Protein AF-A0A4Q3CBX9-F1 (afdb_monomer)

Secondary structure (DSSP, 8-state):
--SS-TT--PPPGGG--TT--HHHHHHHHH-TTTTTS--HHHHHHHHHH-HHHHTTTSPPTTPPPPSS-HHHHHHHHHHHHHTT-PPPP-

Radius of gyration: 14.0 Å; Cα contacts (8 Å, |Δi|>4): 80; chains: 1; bounding box: 30×27×42 Å

Solvent-accessible surface area (backbone atoms only — not comparable to full-atom values): 5481 Å² total; per-residue (Å²): 129,80,92,69,59,91,87,70,70,86,76,60,80,78,59,65,56,85,96,54,44,66,18,56,46,44,53,38,62,66,32,40,93,44,48,81,62,41,51,71,71,52,48,29,49,43,54,38,65,33,66,72,60,41,32,46,61,65,52,64,91,97,56,84,54,50,84,86,49,44,61,57,50,16,53,53,44,45,51,42,47,75,71,64,58,73,59,59,88,80

Structure (mmCIF, N/CA/C/O backbone):
data_AF-A0A4Q3CBX9-F1
#
_entry.id   AF-A0A4Q3CBX9-F1
#
loop_
_atom_site.group_PDB
_atom_site.id
_atom_site.type_symbol
_atom_site.label_atom_id
_atom_site.label_alt_id
_atom_site.label_comp_id
_atom_site.label_asym_id
_atom_site.label_entity_id
_atom_site.label_seq_id
_atom_site.pdbx_PDB_ins_code
_atom_site.Cartn_x
_atom_site.Cartn_y
_atom_site.Cartn_z
_atom_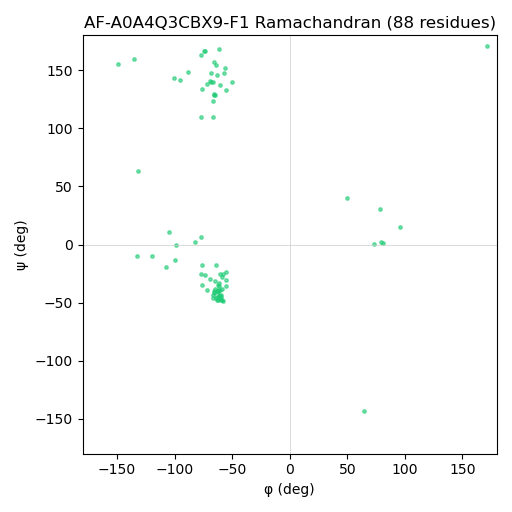site.occupancy
_atom_site.B_iso_or_equiv
_atom_site.auth_seq_id
_atom_site.auth_comp_id
_atom_site.auth_asym_id
_atom_site.auth_atom_id
_atom_site.pdbx_PDB_model_num
ATOM 1 N N . SER A 1 1 ? 2.737 0.526 -28.681 1.00 55.31 1 SER A N 1
ATOM 2 C CA . SER A 1 1 ? 1.996 0.183 -27.450 1.00 55.31 1 SER A CA 1
ATOM 3 C C . SER A 1 1 ? 2.170 1.317 -26.458 1.00 55.31 1 SER A C 1
ATOM 5 O O . SER A 1 1 ? 3.205 1.974 -26.492 1.00 55.31 1 SER A O 1
ATOM 7 N N . ILE A 1 2 ? 1.172 1.599 -25.617 1.00 56.25 2 ILE A N 1
ATOM 8 C CA . ILE A 1 2 ? 1.359 2.544 -24.507 1.00 56.25 2 ILE A CA 1
ATOM 9 C C . ILE A 1 2 ? 2.364 1.895 -23.541 1.00 56.25 2 ILE A C 1
ATOM 11 O O . ILE A 1 2 ? 2.128 0.758 -23.133 1.00 56.25 2 ILE A O 1
ATOM 15 N N . PRO A 1 3 ? 3.500 2.534 -23.213 1.00 69.81 3 PRO A N 1
ATOM 16 C CA . PRO A 1 3 ? 4.444 1.968 -22.259 1.00 69.81 3 PRO A CA 1
ATOM 17 C C . PRO A 1 3 ? 3.801 1.934 -20.866 1.00 69.81 3 PRO A C 1
ATOM 19 O O . PRO A 1 3 ? 3.578 2.975 -20.253 1.00 69.81 3 PRO A O 1
ATOM 22 N N . GLY A 1 4 ? 3.486 0.736 -20.372 1.00 80.19 4 GLY A N 1
ATOM 23 C CA . GLY A 1 4 ? 2.819 0.526 -19.088 1.00 80.19 4 GLY A CA 1
ATOM 24 C C . GLY A 1 4 ? 2.403 -0.932 -18.888 1.00 80.19 4 GLY A C 1
ATOM 25 O O . GLY A 1 4 ? 2.507 -1.745 -19.806 1.00 80.19 4 GLY A O 1
ATOM 26 N N . HIS A 1 5 ? 1.964 -1.272 -17.678 1.00 89.56 5 HIS A N 1
ATOM 27 C CA . HIS A 1 5 ? 1.374 -2.581 -17.400 1.00 89.56 5 HIS A CA 1
ATOM 28 C C . HIS A 1 5 ? 0.032 -2.725 -18.158 1.00 89.56 5 HIS A C 1
ATOM 30 O O . HIS A 1 5 ? -0.718 -1.748 -18.186 1.00 89.56 5 HIS A O 1
ATOM 36 N N . PRO A 1 6 ? -0.309 -3.892 -18.746 1.00 89.56 6 PRO A N 1
ATOM 37 C CA . PRO A 1 6 ? -1.534 -4.067 -19.543 1.00 89.56 6 PRO A CA 1
ATOM 38 C C . PRO A 1 6 ? -2.829 -3.692 -18.811 1.00 89.56 6 PRO A C 1
ATOM 40 O O . PRO A 1 6 ? -3.722 -3.103 -19.406 1.00 89.56 6 PRO A O 1
ATOM 43 N N . GLU A 1 7 ? -2.884 -3.961 -17.506 1.00 90.06 7 GLU A N 1
ATOM 44 C CA . GLU A 1 7 ? -4.040 -3.648 -16.650 1.00 90.06 7 GLU A CA 1
ATOM 45 C C . GLU A 1 7 ? -4.069 -2.192 -16.148 1.00 90.06 7 GLU A C 1
ATOM 47 O O . GLU A 1 7 ? -4.935 -1.824 -15.352 1.00 90.06 7 GLU A O 1
ATOM 52 N N . TRP A 1 8 ? -3.109 -1.346 -16.545 1.00 90.00 8 TRP A N 1
ATOM 53 C CA . TRP A 1 8 ? -3.050 0.027 -16.050 1.00 90.00 8 TRP A CA 1
ATOM 54 C C . TRP A 1 8 ? -4.258 0.845 -16.518 1.00 90.00 8 TRP A C 1
ATOM 56 O O . TRP A 1 8 ? -4.558 0.941 -17.707 1.00 90.00 8 TRP A O 1
ATOM 66 N N . HIS A 1 9 ? -4.899 1.504 -15.560 1.00 89.19 9 HIS A N 1
ATOM 67 C CA . HIS A 1 9 ? -5.930 2.508 -15.775 1.00 89.19 9 HIS A CA 1
ATOM 68 C C . HIS A 1 9 ? -5.880 3.528 -14.633 1.00 89.19 9 HIS A C 1
ATOM 70 O O . HIS A 1 9 ? -5.396 3.238 -13.536 1.00 89.19 9 HIS A O 1
ATOM 76 N N . LEU A 1 10 ? -6.362 4.747 -14.885 1.00 89.56 10 LEU A N 1
ATOM 77 C CA . LEU A 1 10 ? -6.415 5.776 -13.850 1.00 89.56 10 LEU A CA 1
ATOM 78 C C . LEU A 1 10 ? -7.398 5.361 -12.746 1.00 89.56 10 LEU A C 1
ATOM 80 O O . LEU A 1 10 ? -8.556 5.044 -13.024 1.00 89.56 10 LEU A O 1
ATOM 84 N N . ALA A 1 11 ? -6.944 5.407 -11.493 1.00 88.31 11 ALA A N 1
ATOM 85 C CA . ALA A 1 11 ? -7.795 5.116 -10.348 1.00 88.31 11 ALA A CA 1
ATOM 86 C C . ALA A 1 11 ? -8.954 6.135 -10.235 1.00 88.31 11 ALA A C 1
ATOM 88 O O . ALA A 1 11 ? -8.765 7.323 -10.520 1.00 88.31 11 ALA A O 1
ATOM 89 N N . PRO A 1 12 ? -10.150 5.719 -9.775 1.00 89.81 12 PRO A N 1
ATOM 90 C CA . PRO A 1 12 ? -11.253 6.638 -9.508 1.00 89.81 12 PRO A CA 1
ATOM 91 C C . PRO A 1 12 ? -10.861 7.743 -8.518 1.00 89.81 12 PRO A C 1
ATOM 93 O O . PRO A 1 12 ? -10.059 7.524 -7.611 1.00 89.81 12 PRO A O 1
ATOM 96 N N . ARG A 1 13 ? -11.501 8.919 -8.605 1.00 90.31 13 ARG A N 1
ATOM 97 C CA . ARG A 1 13 ? -11.207 10.061 -7.707 1.00 90.31 13 ARG A CA 1
ATOM 98 C C . ARG A 1 13 ? -11.320 9.720 -6.216 1.00 90.31 13 ARG A C 1
ATOM 100 O O . ARG A 1 13 ? -10.604 10.297 -5.406 1.00 90.31 13 ARG A O 1
ATOM 107 N N . SER A 1 14 ? -12.190 8.780 -5.848 1.00 87.94 14 SER A N 1
ATOM 108 C CA . SER A 1 14 ? -12.355 8.303 -4.468 1.00 87.94 14 SER A CA 1
ATOM 109 C C . SER A 1 14 ? -11.114 7.606 -3.897 1.00 87.94 14 SER A C 1
ATOM 111 O O . SER A 1 14 ? -11.006 7.485 -2.678 1.00 87.94 14 SER A O 1
ATOM 113 N N . MET A 1 15 ? -10.180 7.185 -4.756 1.00 90.31 15 MET A N 1
ATOM 114 C CA . MET A 1 15 ? -8.913 6.548 -4.394 1.00 90.31 15 MET A CA 1
ATOM 115 C C . MET A 1 15 ? -7.713 7.508 -4.395 1.00 90.31 15 MET A C 1
ATOM 117 O O . MET A 1 15 ? -6.617 7.083 -4.047 1.00 90.31 15 MET A O 1
ATOM 121 N N . ALA A 1 16 ? -7.888 8.794 -4.723 1.00 92.06 16 ALA A N 1
ATOM 122 C CA . ALA A 1 16 ? -6.786 9.757 -4.756 1.00 92.06 16 ALA A CA 1
ATOM 123 C C . ALA A 1 16 ? -6.110 9.915 -3.380 1.00 92.06 16 ALA A C 1
ATOM 125 O O . ALA A 1 16 ? -6.791 9.995 -2.352 1.00 92.06 16 ALA A O 1
ATOM 126 N N . TRP A 1 17 ? -4.775 9.973 -3.372 1.00 94.19 17 TRP A N 1
ATOM 127 C CA . TRP A 1 17 ? -3.949 10.199 -2.174 1.00 94.19 17 TRP A CA 1
ATOM 128 C C . TRP A 1 17 ? -3.305 11.585 -2.126 1.00 94.19 17 TRP A C 1
ATOM 130 O O . TRP A 1 17 ? -2.915 12.033 -1.053 1.00 94.19 17 TRP A O 1
ATOM 140 N N . GLU A 1 18 ? -3.203 12.275 -3.260 1.00 94.81 18 GLU A N 1
ATOM 141 C CA . GLU A 1 18 ? -2.606 13.607 -3.329 1.00 94.81 18 GLU A CA 1
ATOM 142 C C . GLU A 1 18 ? -3.293 14.579 -2.356 1.00 94.81 18 GLU A C 1
ATOM 144 O O . GLU A 1 18 ? -4.522 14.623 -2.254 1.00 94.81 18 GLU A O 1
ATOM 149 N N . GLY A 1 19 ? -2.483 15.320 -1.595 1.00 94.88 19 GLY A N 1
ATOM 150 C CA . GLY A 1 19 ? -2.950 16.254 -0.567 1.00 94.88 19 GLY A CA 1
ATOM 151 C C . GLY A 1 19 ? -3.490 15.608 0.716 1.00 94.88 19 GLY A C 1
ATOM 152 O O . GLY A 1 19 ? -3.896 16.334 1.622 1.00 94.88 19 GLY A O 1
ATOM 153 N N . LYS A 1 20 ? -3.506 14.272 0.833 1.00 95.62 20 LYS A N 1
ATOM 154 C CA . LYS A 1 20 ? -3.883 13.579 2.072 1.00 95.62 20 LYS A CA 1
ATOM 155 C C . LYS A 1 20 ? -2.676 13.365 2.976 1.00 95.62 20 LYS A C 1
ATOM 157 O O . LYS A 1 20 ? -1.559 13.141 2.520 1.00 95.62 20 LYS A O 1
ATOM 162 N N . THR A 1 21 ? -2.941 13.385 4.272 1.00 97.50 21 THR A N 1
ATOM 163 C CA . THR A 1 21 ? -1.985 12.995 5.303 1.00 97.50 21 THR A CA 1
ATOM 164 C C . THR A 1 21 ? -1.804 11.470 5.339 1.00 97.50 21 THR A C 1
ATOM 166 O O . THR A 1 21 ? -2.595 10.720 4.755 1.00 97.50 21 THR A O 1
ATOM 169 N N . LEU A 1 22 ? -0.771 10.981 6.030 1.00 96.44 22 LEU A N 1
ATOM 170 C CA . LEU A 1 22 ? -0.479 9.544 6.096 1.00 96.44 22 LEU A CA 1
ATOM 171 C C . LEU A 1 22 ? -1.576 8.769 6.839 1.00 96.44 22 LEU A C 1
ATOM 173 O O . LEU A 1 22 ? -1.976 7.690 6.398 1.00 96.44 22 LEU A O 1
ATOM 177 N N . GLY A 1 23 ? -2.109 9.333 7.921 1.00 97.69 23 GLY A N 1
ATOM 178 C CA . GLY A 1 23 ? -3.251 8.801 8.656 1.00 97.69 23 GLY A CA 1
ATOM 179 C C . GLY A 1 23 ? -4.496 8.722 7.777 1.00 97.69 23 GLY A C 1
ATOM 180 O O . GLY A 1 23 ? -5.151 7.680 7.726 1.00 97.69 23 GLY A O 1
ATOM 181 N N . ALA A 1 24 ? -4.777 9.766 6.989 1.00 96.88 24 ALA A N 1
ATOM 182 C CA . ALA A 1 24 ? -5.912 9.772 6.067 1.00 96.88 24 ALA A CA 1
ATOM 183 C C . ALA A 1 24 ? -5.782 8.724 4.946 1.00 96.88 24 ALA A C 1
ATOM 185 O O . ALA A 1 24 ? -6.781 8.102 4.573 1.00 96.88 24 ALA A O 1
ATOM 186 N N . ILE A 1 25 ? -4.573 8.507 4.415 1.00 96.81 25 ILE A N 1
ATOM 187 C CA . ILE A 1 25 ? -4.299 7.450 3.428 1.00 96.81 25 ILE A CA 1
ATOM 188 C C . ILE A 1 25 ? -4.470 6.068 4.065 1.00 96.81 25 ILE A C 1
ATOM 190 O O . ILE A 1 25 ? -5.144 5.211 3.496 1.00 96.81 25 ILE A O 1
ATOM 194 N N . CYS A 1 26 ? -3.929 5.855 5.264 1.00 97.44 26 CYS A N 1
ATOM 195 C CA . CYS A 1 26 ? -4.071 4.594 5.986 1.00 97.44 26 CYS A CA 1
ATOM 196 C C . CYS A 1 26 ? -5.544 4.240 6.243 1.00 97.44 26 CYS A C 1
ATOM 198 O O . CYS A 1 26 ? -5.988 3.136 5.918 1.00 97.44 26 CYS A O 1
ATOM 200 N N . GLU A 1 27 ? -6.340 5.192 6.740 1.00 97.06 27 GLU A N 1
ATOM 201 C CA . GLU A 1 27 ? -7.774 4.971 6.939 1.00 97.06 27 GLU A CA 1
ATOM 202 C C . GLU A 1 27 ? -8.511 4.744 5.611 1.00 97.06 27 GLU A C 1
ATOM 204 O O . GLU A 1 27 ? -9.470 3.976 5.551 1.00 97.06 27 GLU A O 1
ATOM 209 N N . GLN A 1 28 ? -8.054 5.353 4.513 1.00 96.00 28 GLN A N 1
ATOM 210 C CA . GLN A 1 28 ? -8.593 5.088 3.178 1.00 96.00 28 GLN A CA 1
ATOM 211 C C . GLN A 1 28 ? -8.317 3.667 2.687 1.00 96.00 28 GLN A C 1
ATOM 213 O O . GLN A 1 28 ? -9.216 3.045 2.128 1.00 96.00 28 GLN A O 1
ATOM 218 N N . ILE A 1 29 ? -7.110 3.144 2.906 1.00 96.19 29 ILE A N 1
ATOM 219 C CA . ILE A 1 29 ? -6.734 1.774 2.524 1.00 96.19 29 ILE A CA 1
ATOM 220 C C . ILE A 1 29 ? -7.611 0.744 3.255 1.00 96.19 29 ILE A C 1
ATOM 222 O O . ILE A 1 29 ? -7.988 -0.277 2.677 1.00 96.19 29 ILE A O 1
ATOM 226 N N . LYS A 1 30 ? -7.977 1.023 4.511 1.00 96.25 30 LYS A N 1
ATOM 227 C CA . LYS A 1 30 ? -8.832 0.159 5.344 1.00 96.25 30 LYS A CA 1
ATOM 228 C C . LYS A 1 30 ? -10.320 0.251 4.988 1.00 96.25 30 LYS A C 1
ATOM 230 O O . LYS A 1 30 ? -11.076 -0.686 5.247 1.00 96.25 30 LYS A O 1
ATOM 235 N N . ASP A 1 31 ? -10.757 1.372 4.422 1.00 96.38 31 ASP A N 1
ATOM 236 C CA . ASP A 1 31 ? -12.163 1.629 4.129 1.00 96.38 31 ASP A CA 1
ATOM 237 C C . ASP A 1 31 ? -12.636 0.869 2.883 1.00 96.38 31 ASP A C 1
ATOM 239 O O . ASP A 1 31 ? -12.324 1.216 1.741 1.00 96.38 31 ASP A O 1
ATOM 243 N N . ARG A 1 32 ? -13.490 -0.136 3.105 1.00 95.56 32 ARG A N 1
ATOM 244 C CA . ARG A 1 32 ? -14.052 -0.989 2.048 1.00 95.56 32 ARG A CA 1
ATOM 245 C C . ARG A 1 32 ? -14.826 -0.218 0.978 1.00 95.56 32 ARG A C 1
ATOM 247 O O . ARG A 1 32 ? -14.918 -0.685 -0.155 1.00 95.56 32 ARG A O 1
ATOM 254 N N . LYS A 1 33 ? -15.362 0.965 1.295 1.00 93.75 33 LYS A N 1
ATOM 255 C CA . LYS A 1 33 ? -16.064 1.819 0.322 1.00 93.75 33 LYS A CA 1
ATOM 256 C C . LYS A 1 33 ? -15.106 2.557 -0.613 1.00 93.75 33 LYS A C 1
ATOM 258 O O . LYS A 1 33 ? -15.534 3.043 -1.656 1.00 93.75 33 LYS A O 1
ATOM 263 N N . ARG A 1 34 ? -13.825 2.655 -0.246 1.00 92.88 34 ARG A N 1
ATOM 264 C CA . ARG A 1 34 ? -12.801 3.417 -0.976 1.00 92.88 34 ARG A CA 1
ATOM 265 C C . ARG A 1 34 ? -11.627 2.572 -1.466 1.00 92.88 34 ARG A C 1
ATOM 267 O O . ARG A 1 34 ? -10.864 3.069 -2.280 1.00 92.88 34 ARG A O 1
ATOM 274 N N . ASN A 1 35 ? -11.504 1.311 -1.052 1.00 94.31 35 ASN A N 1
ATOM 275 C CA . ASN A 1 35 ? -10.415 0.409 -1.456 1.00 94.31 35 ASN A CA 1
ATOM 276 C C . ASN A 1 35 ? -10.830 -0.670 -2.486 1.00 94.31 35 ASN A C 1
ATOM 278 O O . ASN A 1 35 ? -10.099 -1.633 -2.714 1.00 94.31 35 ASN A O 1
ATOM 282 N N . GLY A 1 36 ? -12.028 -0.547 -3.073 1.00 91.06 36 GLY A N 1
ATOM 283 C CA . GLY A 1 36 ? -12.578 -1.556 -3.985 1.00 91.06 36 GLY A CA 1
ATOM 284 C C . GLY A 1 36 ? -13.162 -2.784 -3.274 1.00 91.06 36 GLY A C 1
ATOM 285 O O . GLY A 1 36 ? -13.105 -3.888 -3.809 1.00 91.06 36 GLY A O 1
ATOM 286 N N . GLY A 1 37 ? -13.695 -2.613 -2.059 1.00 95.00 37 GLY A N 1
ATOM 287 C CA . GLY A 1 37 ? -14.399 -3.657 -1.306 1.00 95.00 37 GLY A CA 1
ATOM 288 C C . GLY A 1 37 ? -13.508 -4.656 -0.561 1.00 95.00 37 GLY A C 1
ATOM 289 O O . GLY A 1 37 ? -14.044 -5.556 0.102 1.00 95.00 37 GLY A O 1
ATOM 290 N N . LYS A 1 38 ? -12.181 -4.498 -0.633 1.00 97.06 38 LYS A N 1
ATOM 291 C CA . LYS A 1 38 ? 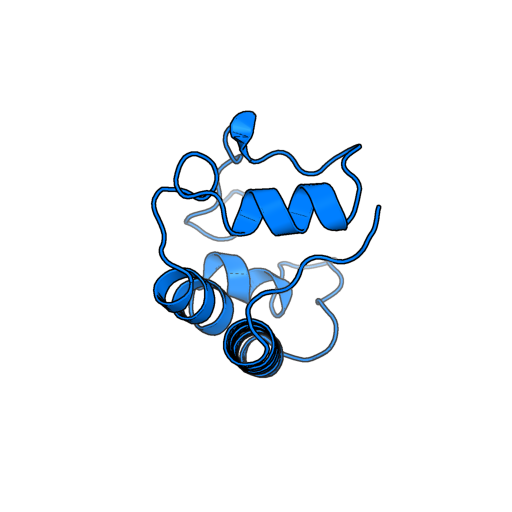-11.194 -5.466 -0.141 1.00 97.06 38 LYS A CA 1
ATOM 292 C C . LYS A 1 38 ? -11.135 -5.514 1.385 1.00 97.06 38 LYS A C 1
ATOM 294 O O . LYS A 1 38 ? -11.142 -4.484 2.059 1.00 97.06 38 LYS A O 1
ATOM 299 N N . THR A 1 39 ? -11.045 -6.719 1.936 1.00 98.44 39 THR A N 1
ATOM 300 C CA . THR A 1 39 ? -10.653 -6.941 3.336 1.00 98.44 39 THR A CA 1
ATOM 301 C C . THR A 1 39 ? -9.150 -6.714 3.517 1.00 98.44 39 THR A C 1
ATOM 303 O O . THR A 1 39 ? -8.403 -6.691 2.542 1.00 98.44 39 THR A O 1
ATOM 306 N N . LEU A 1 40 ? -8.669 -6.606 4.760 1.00 98.25 40 LEU A N 1
ATOM 307 C CA . LEU A 1 40 ? -7.228 -6.484 5.027 1.00 98.25 40 LEU A CA 1
ATOM 308 C C . LEU A 1 40 ? -6.423 -7.679 4.492 1.00 98.25 40 LEU A C 1
ATOM 310 O O . LEU A 1 40 ? -5.354 -7.485 3.925 1.00 98.25 40 LEU A O 1
ATOM 314 N N . ALA A 1 41 ? -6.957 -8.899 4.591 1.00 98.12 41 ALA A N 1
ATOM 315 C CA . ALA A 1 41 ? -6.315 -10.078 4.010 1.00 98.12 41 ALA A CA 1
ATOM 316 C C . ALA A 1 41 ? -6.204 -9.973 2.477 1.00 98.12 41 ALA A C 1
ATOM 318 O O . ALA A 1 41 ? -5.163 -10.279 1.907 1.00 98.12 41 ALA A O 1
ATOM 319 N N . GLN A 1 42 ? -7.248 -9.470 1.812 1.00 98.56 42 GLN A N 1
ATOM 320 C CA . GLN A 1 42 ? -7.219 -9.228 0.367 1.00 98.56 42 GLN A CA 1
ATOM 321 C C . GLN A 1 42 ? -6.284 -8.073 -0.020 1.00 98.56 42 GLN A C 1
ATOM 323 O O . GLN A 1 42 ? -5.726 -8.097 -1.110 1.00 98.56 42 GLN A O 1
ATOM 328 N N . ILE A 1 43 ? -6.102 -7.074 0.849 1.00 98.25 43 ILE A N 1
ATOM 329 C CA . ILE A 1 43 ? -5.094 -6.020 0.662 1.00 98.25 43 ILE A CA 1
ATOM 330 C C . ILE A 1 43 ? -3.684 -6.606 0.756 1.00 98.25 43 ILE A C 1
ATOM 332 O O . ILE A 1 43 ? -2.854 -6.286 -0.087 1.00 98.25 43 ILE A O 1
ATOM 336 N N . ALA A 1 44 ? -3.414 -7.487 1.724 1.00 98.31 44 ALA A N 1
ATOM 337 C CA . ALA A 1 44 ? -2.119 -8.160 1.828 1.00 98.31 44 ALA A CA 1
ATOM 338 C C . ALA A 1 44 ? -1.804 -8.987 0.573 1.00 98.31 44 ALA A C 1
ATOM 340 O O . ALA A 1 44 ? -0.707 -8.874 0.035 1.00 98.31 44 ALA A O 1
ATOM 341 N N . GLU A 1 45 ? -2.779 -9.757 0.085 1.00 98.44 45 GLU A N 1
ATOM 342 C CA . GLU A 1 45 ? -2.640 -10.544 -1.143 1.00 98.44 45 GLU A CA 1
ATOM 343 C C . GLU A 1 45 ? -2.403 -9.656 -2.371 1.00 98.44 45 GLU A C 1
ATOM 345 O O . GLU A 1 45 ? -1.465 -9.876 -3.134 1.00 98.44 45 GLU A O 1
ATOM 350 N N . HIS A 1 46 ? -3.207 -8.600 -2.527 1.00 97.56 46 HIS A N 1
ATOM 351 C CA . HIS A 1 46 ? -3.050 -7.634 -3.612 1.00 97.56 46 HIS A CA 1
ATOM 352 C C . HIS A 1 46 ? -1.662 -6.980 -3.587 1.00 97.56 46 HIS A C 1
ATOM 354 O O . HIS A 1 46 ? -0.963 -6.97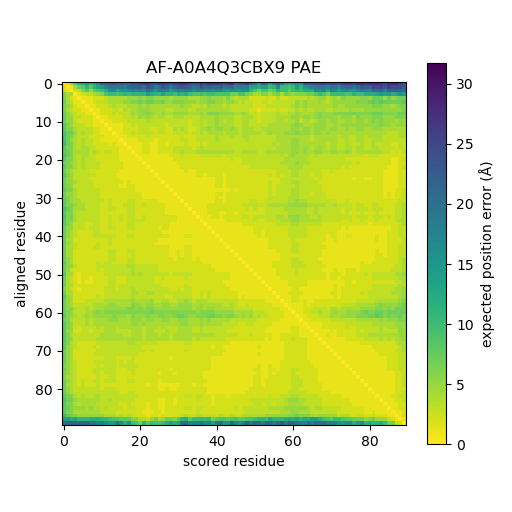6 -4.593 1.00 97.56 46 HIS A O 1
ATOM 360 N N . ASN A 1 47 ? -1.213 -6.492 -2.432 1.00 97.88 47 ASN A N 1
ATOM 361 C CA . ASN A 1 47 ? 0.096 -5.856 -2.304 1.00 97.88 47 ASN A CA 1
ATOM 362 C C . ASN A 1 47 ? 1.253 -6.816 -2.629 1.00 97.88 47 ASN A C 1
ATOM 364 O O . ASN A 1 47 ? 2.227 -6.409 -3.263 1.00 97.88 47 ASN A O 1
ATOM 368 N N . ALA A 1 48 ? 1.143 -8.081 -2.215 1.00 97.94 48 ALA A N 1
ATOM 369 C CA . ALA A 1 48 ? 2.197 -9.077 -2.373 1.00 97.94 48 ALA A CA 1
ATOM 370 C C . ALA A 1 48 ? 2.318 -9.633 -3.801 1.00 97.94 48 ALA A C 1
ATOM 372 O O . ALA A 1 48 ? 3.430 -9.941 -4.226 1.00 97.94 48 ALA A O 1
ATOM 373 N N . HIS A 1 49 ? 1.203 -9.777 -4.527 1.00 98.00 49 HIS A N 1
ATOM 374 C CA . HIS A 1 49 ? 1.182 -10.601 -5.744 1.00 98.00 49 HIS A CA 1
ATOM 375 C C . HIS A 1 49 ? 0.522 -9.958 -6.967 1.00 98.00 49 HIS A C 1
ATOM 377 O O . HIS A 1 49 ? 0.640 -10.496 -8.067 1.00 98.00 49 HIS A O 1
ATOM 383 N N . ASP A 1 50 ? -0.159 -8.819 -6.829 1.00 97.38 50 ASP A N 1
ATOM 384 C CA . ASP A 1 50 ? -0.753 -8.142 -7.982 1.00 97.38 50 ASP A CA 1
ATOM 385 C C . ASP A 1 50 ? 0.342 -7.649 -8.941 1.00 97.38 50 ASP A C 1
ATOM 387 O O . ASP A 1 50 ? 1.296 -6.986 -8.527 1.00 97.38 50 ASP A O 1
ATOM 391 N N . SER A 1 51 ? 0.231 -7.974 -10.231 1.00 95.75 51 SER A N 1
ATOM 392 C CA . SER A 1 51 ? 1.271 -7.651 -11.211 1.00 95.75 51 SER A CA 1
ATOM 393 C C . SER A 1 51 ? 1.319 -6.164 -11.570 1.00 95.75 51 SER A C 1
ATOM 395 O O . SER A 1 51 ? 2.388 -5.659 -11.923 1.00 95.75 51 SER A O 1
ATOM 397 N N . LEU A 1 52 ? 0.201 -5.437 -11.440 1.00 94.81 52 LEU A N 1
ATOM 398 C CA . LEU A 1 52 ? 0.176 -3.986 -11.614 1.00 94.81 52 LEU A CA 1
ATOM 399 C C . LEU A 1 52 ? 0.873 -3.295 -10.433 1.00 94.81 52 LEU A C 1
ATOM 401 O O . LEU A 1 52 ? 1.636 -2.357 -10.655 1.00 94.81 52 LEU A O 1
ATOM 405 N N . VAL A 1 53 ? 0.687 -3.789 -9.204 1.00 95.69 53 VAL A N 1
ATOM 406 C CA . VAL A 1 53 ? 1.478 -3.356 -8.035 1.00 95.69 53 VAL A CA 1
ATOM 407 C C . VAL A 1 53 ? 2.958 -3.703 -8.233 1.00 95.69 53 VAL A C 1
ATOM 409 O O . VAL A 1 53 ? 3.828 -2.842 -8.088 1.00 95.69 53 VAL A O 1
ATOM 412 N N . GLY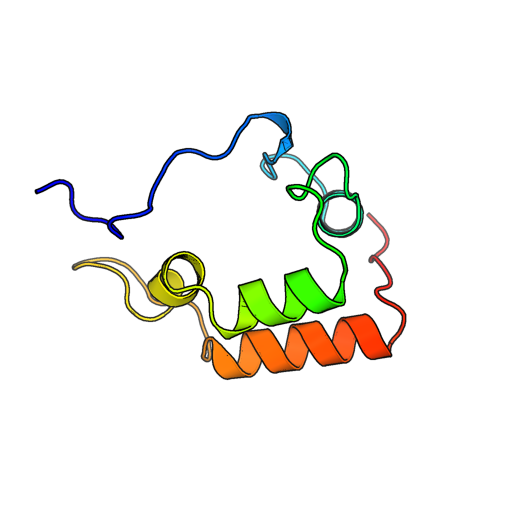 A 1 54 ? 3.248 -4.938 -8.650 1.00 96.62 54 GLY A N 1
ATOM 413 C CA . GLY A 1 54 ? 4.600 -5.451 -8.891 1.00 96.62 54 GLY A CA 1
ATOM 414 C C . GLY A 1 54 ? 5.384 -4.691 -9.956 1.00 96.62 54 GLY A C 1
ATOM 415 O O . GLY A 1 5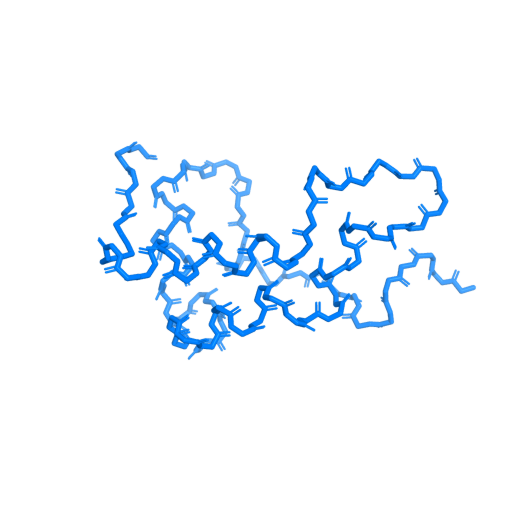4 ? 6.614 -4.605 -9.895 1.00 96.62 54 GLY A O 1
ATOM 416 N N . TRP A 1 55 ? 4.681 -4.047 -10.889 1.00 95.75 55 TRP A N 1
ATOM 417 C CA . TRP A 1 55 ? 5.285 -3.174 -11.890 1.00 95.75 55 TRP A CA 1
ATOM 418 C C . TRP A 1 55 ? 6.132 -2.048 -11.269 1.00 95.75 55 TRP A C 1
ATOM 420 O O . TRP A 1 55 ? 7.085 -1.592 -11.897 1.00 95.75 55 TRP A O 1
ATOM 430 N N . GLY A 1 56 ? 5.875 -1.652 -10.013 1.00 95.62 56 GLY A N 1
ATOM 431 C CA . GLY A 1 56 ? 6.715 -0.701 -9.274 1.00 95.62 56 GLY A CA 1
ATOM 432 C C . GLY A 1 56 ? 8.181 -1.137 -9.101 1.00 95.62 56 GLY A C 1
ATOM 433 O O . GLY A 1 56 ? 9.072 -0.288 -9.045 1.00 95.62 56 GLY A O 1
ATOM 434 N N . TRP A 1 57 ? 8.461 -2.444 -9.081 1.00 96.81 57 TRP A N 1
ATOM 435 C CA . TRP A 1 57 ? 9.816 -3.003 -8.944 1.00 96.81 57 TRP A CA 1
ATOM 436 C C . TRP A 1 57 ? 10.435 -3.447 -10.276 1.00 96.81 57 TRP A C 1
ATOM 438 O O . TRP A 1 57 ? 11.650 -3.647 -10.365 1.00 96.81 57 TRP A O 1
ATOM 448 N N . ASN A 1 58 ? 9.629 -3.549 -11.334 1.00 93.75 58 ASN A N 1
ATOM 449 C CA . ASN A 1 58 ? 10.098 -3.787 -12.698 1.00 93.75 58 ASN A CA 1
ATOM 450 C C . ASN A 1 58 ? 9.445 -2.813 -13.695 1.00 93.75 58 ASN A C 1
ATOM 452 O O . ASN A 1 58 ? 8.688 -3.237 -14.573 1.00 93.75 58 ASN A O 1
ATOM 456 N N . PRO A 1 59 ? 9.693 -1.500 -13.547 1.00 92.88 59 PRO A N 1
ATOM 457 C CA . PRO A 1 59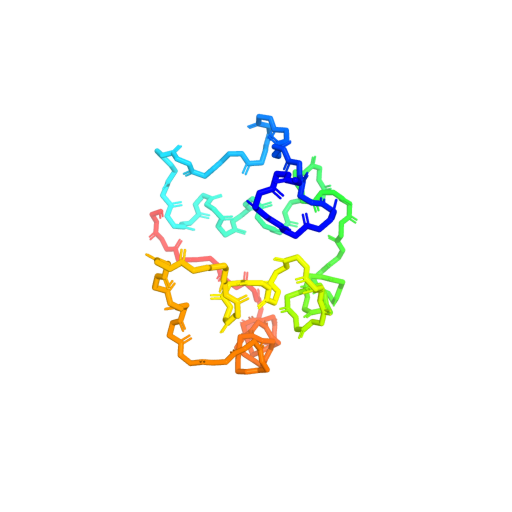 ? 9.033 -0.503 -14.360 1.00 92.88 59 PRO A CA 1
ATOM 458 C C . PRO A 1 59 ? 9.657 -0.447 -15.757 1.00 92.88 59 PRO A C 1
ATOM 460 O O . PRO A 1 59 ? 10.774 -0.910 -15.998 1.00 92.88 59 PRO A O 1
ATOM 463 N N . GLY A 1 60 ? 8.930 0.166 -16.690 1.00 88.56 60 GLY A N 1
ATOM 464 C CA . GLY A 1 60 ? 9.423 0.390 -18.048 1.00 88.56 60 GLY A CA 1
ATOM 465 C C . GLY A 1 60 ? 10.689 1.269 -18.109 1.00 88.56 60 GLY A C 1
ATOM 466 O O . GLY A 1 60 ? 11.05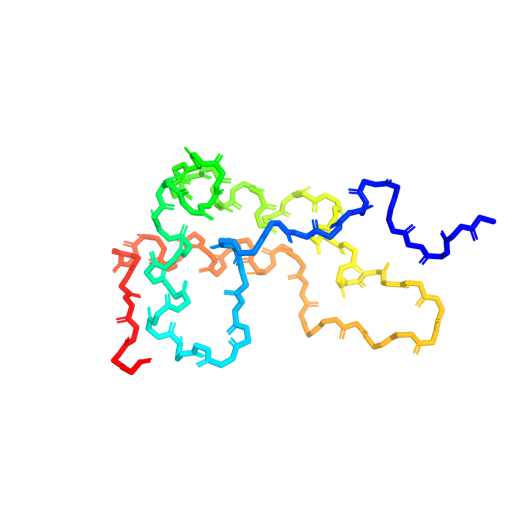0 1.914 -17.120 1.00 88.56 60 GLY A O 1
ATOM 467 N N . PRO A 1 61 ? 11.351 1.338 -19.281 1.00 89.94 61 PRO A N 1
ATOM 468 C CA . PRO A 1 61 ? 12.614 2.054 -19.463 1.00 89.94 61 PRO A CA 1
ATOM 469 C C . PRO A 1 61 ? 12.597 3.496 -18.932 1.00 89.94 61 PRO A C 1
ATOM 471 O O . PRO A 1 61 ? 11.617 4.220 -19.102 1.00 89.94 61 PRO A O 1
ATOM 474 N N . GLY A 1 62 ? 13.700 3.914 -18.304 1.00 91.75 62 GLY A N 1
ATOM 475 C CA . GLY A 1 62 ? 13.888 5.279 -17.793 1.00 91.75 62 GLY A CA 1
ATOM 476 C C . GLY A 1 62 ? 13.207 5.587 -16.452 1.00 91.75 62 GLY A C 1
ATOM 477 O O . GLY A 1 62 ? 13.303 6.717 -15.981 1.00 91.75 62 GLY A O 1
ATOM 478 N N . ARG A 1 63 ? 12.534 4.616 -15.818 1.00 91.94 63 ARG A N 1
ATOM 479 C CA . ARG A 1 63 ? 11.897 4.789 -14.502 1.00 91.94 63 ARG A CA 1
ATOM 480 C C . ARG A 1 63 ? 12.739 4.196 -13.376 1.00 91.94 63 ARG A C 1
ATOM 482 O O . ARG A 1 63 ? 13.342 3.136 -13.526 1.00 91.94 63 ARG A O 1
ATOM 489 N N . GLN A 1 64 ? 12.734 4.869 -12.229 1.00 95.69 64 GLN A N 1
ATOM 490 C CA . GLN A 1 64 ? 13.354 4.364 -11.008 1.00 95.69 64 GLN A CA 1
ATOM 491 C C . GLN A 1 64 ? 12.466 3.288 -10.372 1.00 95.69 64 GLN A C 1
ATOM 493 O O . GLN A 1 64 ? 11.256 3.469 -10.245 1.00 95.69 64 GLN A O 1
ATOM 498 N N . LYS A 1 65 ? 13.081 2.171 -9.978 1.00 96.19 65 LYS A N 1
ATOM 499 C CA . LYS A 1 65 ? 12.417 1.100 -9.225 1.00 96.19 65 LYS A CA 1
ATOM 500 C C . LYS A 1 65 ? 12.058 1.575 -7.821 1.00 96.19 65 LYS A C 1
ATOM 502 O O . LYS A 1 65 ? 12.811 2.342 -7.218 1.00 96.19 65 LYS A O 1
ATOM 507 N N . ALA A 1 66 ? 10.955 1.065 -7.285 1.00 97.19 66 ALA A N 1
ATOM 508 C CA . ALA A 1 66 ? 10.680 1.155 -5.859 1.00 97.19 66 ALA A CA 1
ATOM 509 C C . ALA A 1 66 ? 11.832 0.518 -5.046 1.00 97.19 66 ALA A C 1
ATOM 511 O O . ALA A 1 66 ? 12.465 -0.431 -5.521 1.00 97.19 66 ALA A O 1
ATOM 512 N N . PRO A 1 67 ? 12.131 1.029 -3.838 1.00 97.06 67 PRO A N 1
ATOM 513 C CA . PRO A 1 67 ? 13.100 0.399 -2.947 1.00 97.06 67 PRO A CA 1
ATOM 514 C C . PRO A 1 67 ? 12.627 -0.995 -2.497 1.00 97.06 67 PRO A C 1
ATOM 516 O O . PRO A 1 67 ? 11.426 -1.274 -2.453 1.00 97.06 67 PRO A O 1
ATOM 519 N N . GLY A 1 68 ? 13.579 -1.864 -2.144 1.00 97.06 68 GLY A N 1
ATOM 520 C CA . GLY A 1 68 ? 13.301 -3.239 -1.712 1.00 97.06 68 GLY A CA 1
ATOM 521 C C . GLY A 1 68 ? 12.675 -4.099 -2.814 1.00 97.06 68 GLY A C 1
ATOM 522 O O . GLY A 1 68 ? 13.014 -3.966 -3.992 1.00 97.06 68 GLY A O 1
ATOM 523 N N . THR A 1 69 ? 11.753 -4.977 -2.424 1.00 98.25 69 THR A N 1
ATOM 524 C CA . THR A 1 69 ? 11.035 -5.918 -3.296 1.00 98.25 69 THR A CA 1
ATOM 525 C C . THR A 1 69 ? 9.532 -5.951 -2.995 1.00 98.25 69 THR A C 1
ATOM 527 O O . THR A 1 69 ? 9.091 -5.612 -1.896 1.00 98.25 69 THR A O 1
ATOM 530 N N . GLN A 1 70 ? 8.723 -6.416 -3.955 1.00 98.19 70 GLN A N 1
ATOM 531 C CA . GLN A 1 70 ? 7.285 -6.612 -3.730 1.00 98.19 70 GLN A CA 1
ATOM 532 C C . GLN A 1 70 ? 7.010 -7.652 -2.632 1.00 98.19 70 GLN A C 1
ATOM 534 O O . GLN A 1 70 ? 6.078 -7.491 -1.846 1.00 98.19 70 GLN A O 1
ATOM 539 N N . ALA A 1 71 ? 7.846 -8.691 -2.538 1.00 98.06 71 ALA A N 1
ATOM 540 C CA . ALA A 1 71 ? 7.734 -9.702 -1.491 1.00 98.06 71 ALA A CA 1
ATOM 541 C C . ALA A 1 71 ? 7.898 -9.077 -0.096 1.00 98.06 71 ALA A C 1
ATOM 543 O O . ALA A 1 71 ? 7.055 -9.284 0.775 1.00 98.06 71 ALA A O 1
ATOM 544 N N . GLU A 1 72 ? 8.919 -8.235 0.097 1.00 98.44 72 GLU A N 1
ATOM 545 C CA . GLU A 1 72 ? 9.105 -7.485 1.346 1.00 98.44 72 GLU A CA 1
ATOM 546 C C . GLU A 1 72 ? 7.920 -6.551 1.627 1.00 98.44 72 GLU A C 1
ATOM 548 O O . GLU A 1 72 ? 7.472 -6.457 2.768 1.00 98.44 72 GLU A O 1
ATOM 553 N N . PHE A 1 73 ? 7.357 -5.900 0.605 1.00 98.38 73 PHE A N 1
ATOM 554 C CA . PHE A 1 73 ? 6.156 -5.075 0.763 1.00 98.38 73 PHE A CA 1
ATOM 555 C C . PHE A 1 73 ? 4.931 -5.885 1.224 1.00 98.38 73 PHE A C 1
ATOM 557 O O . PHE A 1 73 ? 4.175 -5.434 2.095 1.00 98.38 73 PHE A O 1
ATOM 564 N N . GLY A 1 74 ? 4.753 -7.096 0.693 1.00 98.31 74 GLY A N 1
ATOM 565 C CA . GLY A 1 74 ? 3.738 -8.045 1.146 1.00 98.31 74 GLY A CA 1
ATOM 566 C C . GLY A 1 74 ? 3.914 -8.423 2.618 1.00 98.31 74 GLY A C 1
ATOM 567 O O . GLY A 1 74 ? 2.963 -8.336 3.397 1.00 98.31 74 GLY A O 1
ATOM 568 N N . GLU A 1 75 ? 5.137 -8.764 3.028 1.00 98.62 75 GLU A N 1
ATOM 569 C CA . GLU A 1 75 ? 5.448 -9.112 4.420 1.00 98.62 75 GLU A CA 1
ATOM 570 C C . GLU A 1 75 ? 5.262 -7.928 5.379 1.00 98.62 75 GLU A C 1
ATOM 572 O O . GLU A 1 75 ? 4.655 -8.080 6.441 1.00 98.62 75 GLU A O 1
ATOM 577 N N . LEU A 1 76 ? 5.666 -6.718 4.983 1.00 98.38 76 LEU A N 1
ATOM 578 C CA . LEU A 1 76 ? 5.409 -5.496 5.752 1.00 98.38 76 LEU A CA 1
ATOM 579 C C . LEU A 1 76 ? 3.907 -5.218 5.898 1.00 98.38 76 LEU A C 1
ATOM 581 O O . LEU A 1 76 ? 3.447 -4.842 6.978 1.00 98.38 76 LEU A O 1
ATOM 585 N N . THR A 1 77 ? 3.123 -5.448 4.840 1.00 98.25 77 THR A N 1
ATOM 586 C CA . THR A 1 77 ? 1.661 -5.301 4.887 1.00 98.25 77 THR A CA 1
ATOM 587 C C . THR A 1 77 ? 1.045 -6.295 5.876 1.00 98.25 77 THR A C 1
ATOM 589 O O . THR A 1 77 ? 0.222 -5.905 6.708 1.00 98.25 77 THR A O 1
ATOM 592 N N . LYS A 1 78 ? 1.468 -7.567 5.845 1.00 98.56 78 LYS A N 1
ATOM 593 C CA . LYS A 1 78 ? 1.017 -8.594 6.801 1.00 98.56 78 LYS A CA 1
ATOM 594 C C . LYS A 1 78 ? 1.391 -8.231 8.237 1.00 98.56 78 LYS A C 1
ATOM 596 O O . LYS A 1 78 ? 0.541 -8.331 9.120 1.00 98.56 78 LYS A O 1
ATOM 601 N N . ALA A 1 79 ? 2.619 -7.767 8.469 1.00 98.56 79 ALA A N 1
ATOM 602 C CA . ALA A 1 79 ? 3.083 -7.351 9.789 1.00 98.56 79 ALA A CA 1
ATOM 603 C C . ALA A 1 79 ? 2.258 -6.177 10.344 1.00 98.56 79 ALA A C 1
ATOM 605 O O . ALA A 1 79 ? 1.818 -6.213 11.494 1.00 98.56 79 ALA A O 1
ATOM 606 N N . TRP A 1 80 ? 1.972 -5.168 9.517 1.00 98.25 80 TRP A N 1
ATOM 607 C CA . TRP A 1 80 ? 1.104 -4.049 9.889 1.00 98.25 80 TRP A CA 1
ATOM 608 C C . TRP A 1 80 ? -0.312 -4.510 10.264 1.00 98.25 80 TRP A C 1
ATOM 610 O O . TRP A 1 80 ? -0.856 -4.071 11.281 1.00 98.25 80 TRP A O 1
ATOM 620 N N . ILE A 1 81 ? -0.895 -5.434 9.494 1.00 98.50 81 ILE A N 1
ATOM 621 C CA . ILE A 1 81 ? -2.214 -6.010 9.790 1.00 98.50 81 ILE A CA 1
ATOM 622 C C . ILE A 1 81 ? -2.189 -6.790 11.107 1.00 98.50 81 ILE A C 1
ATOM 624 O O . ILE A 1 81 ? -3.069 -6.585 11.944 1.00 98.50 81 ILE A O 1
ATOM 628 N N . ALA A 1 82 ? -1.173 -7.628 11.326 1.00 98.38 82 ALA A N 1
ATOM 629 C CA . ALA A 1 82 ? -1.003 -8.395 12.560 1.00 98.38 82 ALA A CA 1
ATOM 630 C C . ALA A 1 82 ? -0.847 -7.488 13.796 1.00 98.38 82 ALA A C 1
ATOM 632 O O . ALA A 1 82 ? -1.352 -7.810 14.869 1.00 98.38 82 ALA A O 1
ATOM 633 N N . ALA A 1 83 ? -0.233 -6.313 13.634 1.00 97.94 83 ALA A N 1
ATOM 634 C CA . ALA A 1 83 ? -0.132 -5.282 14.669 1.00 97.94 83 ALA A CA 1
ATOM 635 C C . ALA A 1 83 ? -1.432 -4.467 14.881 1.00 97.94 83 ALA A C 1
ATOM 637 O O . ALA A 1 83 ? -1.449 -3.492 15.642 1.00 97.94 83 ALA A O 1
ATOM 638 N N . GLY A 1 84 ? -2.529 -4.848 14.219 1.00 97.62 84 GLY A N 1
ATOM 639 C CA . GLY A 1 84 ? -3.850 -4.233 14.348 1.00 97.62 84 GLY A CA 1
ATOM 640 C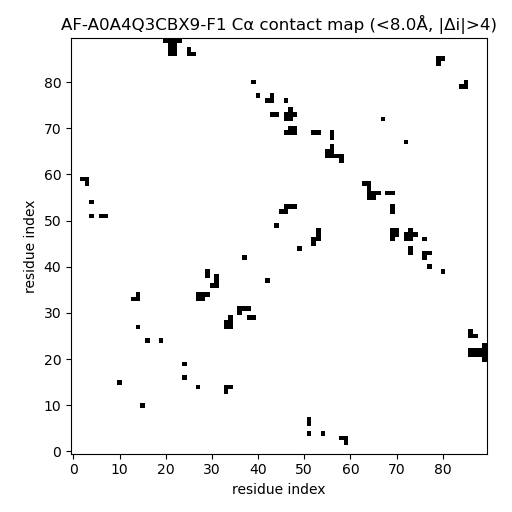 C . GLY A 1 84 ? -4.172 -3.176 13.291 1.00 97.62 84 GLY A C 1
ATOM 641 O O . GLY A 1 84 ? -5.108 -2.406 13.491 1.00 97.62 84 GLY A O 1
ATOM 642 N N . ALA A 1 85 ? -3.406 -3.107 12.195 1.00 97.25 85 ALA A N 1
ATOM 643 C CA . ALA A 1 85 ? -3.603 -2.161 11.092 1.00 97.25 85 ALA A CA 1
ATOM 644 C C . ALA A 1 85 ? -3.768 -0.702 11.566 1.00 97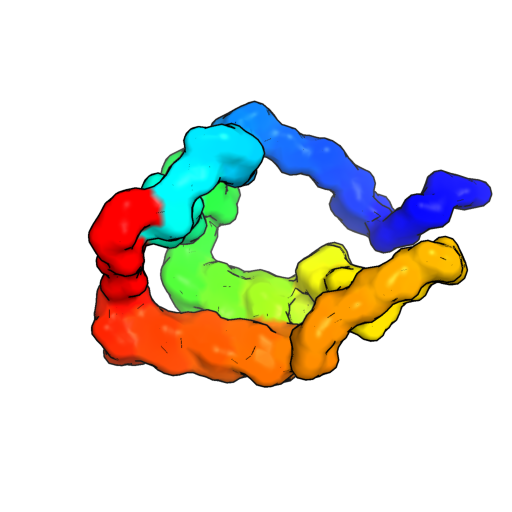.25 85 ALA A C 1
ATOM 646 O O . ALA A 1 85 ? -4.631 0.048 11.092 1.00 97.25 85 ALA A O 1
ATOM 647 N N . LYS A 1 86 ? -2.968 -0.313 12.567 1.00 97.25 86 LYS A N 1
ATOM 648 C CA . LYS A 1 86 ? -3.042 1.012 13.188 1.00 97.25 86 LYS A CA 1
ATOM 649 C C . LYS A 1 86 ? -2.590 2.081 12.203 1.00 97.25 86 LYS A C 1
ATOM 651 O O . LYS A 1 86 ? -1.613 1.885 11.479 1.00 97.25 86 LYS A O 1
ATOM 656 N N . CYS A 1 87 ? -3.289 3.209 12.208 1.00 97.38 87 CYS A N 1
ATOM 657 C CA . CYS A 1 87 ? -2.918 4.366 11.411 1.00 97.38 87 CYS A CA 1
ATOM 658 C C . CYS A 1 87 ? -2.089 5.351 12.239 1.00 97.38 87 CYS A C 1
ATOM 660 O O . CYS A 1 87 ? -2.360 5.512 13.434 1.00 97.38 87 CYS A O 1
ATOM 662 N N . PRO A 1 88 ? -1.066 5.982 11.638 1.00 95.69 88 PRO A N 1
ATOM 663 C CA . PRO A 1 88 ? -0.306 7.025 12.311 1.00 95.69 88 PRO A CA 1
ATOM 664 C C . PRO A 1 88 ? -1.189 8.252 12.567 1.00 95.69 88 PRO A C 1
ATOM 666 O O . PRO A 1 88 ? -2.186 8.471 11.876 1.00 95.69 88 PRO A O 1
ATOM 669 N N . ALA A 1 89 ? -0.807 9.059 13.558 1.00 89.69 89 ALA A N 1
ATOM 670 C CA . ALA A 1 89 ? -1.407 10.373 13.751 1.00 89.69 89 ALA A CA 1
ATOM 671 C C . ALA A 1 89 ? -0.989 11.315 12.610 1.00 89.69 89 ALA A C 1
ATOM 673 O O . ALA A 1 89 ? 0.171 11.294 12.194 1.00 89.69 89 ALA A O 1
ATOM 674 N N . GLY A 1 90 ? -1.928 12.149 12.155 1.00 66.00 90 GLY A N 1
ATOM 675 C CA . GLY A 1 90 ? -1.747 13.037 11.004 1.00 66.00 90 GLY A CA 1
ATOM 676 C C . GLY A 1 90 ? -2.275 12.394 9.748 1.00 66.00 90 GLY A C 1
ATOM 677 O O . GLY A 1 90 ? -1.486 11.752 9.025 1.00 66.00 90 GLY A O 1
#

Sequence (90 aa):
SIPGHPEWHLAPRSMAWEGKTLGAICEQIKDRKRNGGKTLAQIAEHNAHDSLVGWGWNPGPGRQKAPGTQAEFGELTKAWIAAGAKCPAG

pLDDT: mean 93.76, std 7.81, range [55.31, 98.62]

Mean predicted aligned error: 3.38 Å

Foldseek 3Di:
DPFADPPDDDDPPLQDCPPHDQLRNLVQCCDCVRVVNDHLVRVLVCQQDPVNNQCQQVPDPPDDHDPDHSNVRSVVSVVCVVVVSDTDDD